Protein AF-F5T8Z3-F1 (afdb_monomer)

Sequence (92 aa):
MIEDFSKPEFFPRKLRMMDKQRPQNSLLTGMSDFAGWQDEWRSEVFAKVRENPQHQFLFLSKRPDLLDFDTDLENSWFGKYGKKEKIKNPIQ

Secondary structure (DSSP, 8-state):
----TTS----GGGGGGG--SS--EEES-SSS-GGG--HHHHHHHHHHHHH-TTSEEEEEES-GGG-------TTEEEEE--------PPP-

Foldseek 3Di:
DPPDLPDDDADLVCLVVLVDPAEEEDEPCPSHAPLPDDPVSVVSSLVSLVVRVSYAYEHEHCCCVSDDDDDPRPRYDYYYDDDPDPPPPPDD

pLDDT: mean 81.53, std 13.08, range [47.06, 94.31]

Nearest PDB structures (foldseek):
  5wml-assembly1_B  TM=5.961E-01  e=3.573E-01  Arabidopsis thaliana
  5wmi-assembly1_A-2  TM=5.641E-01  e=4.073E-01  Arabidopsis thaliana
  3r7w-assembly1_B  TM=4.492E-01  e=1.721E+00  Saccharomyces cerevisiae
  6te0-assembly1_G  TM=3.883E-01  e=1.162E+00  Euglena gracilis
  6k2l-assembly1_A  TM=4.002E-01  e=2.237E+00  Aeromonas hydrophila

Solvent-accessible surface area (backbone atoms only — not comparable to full-atom values): 6076 Å² total; per-residue (Å²): 132,89,89,51,92,88,55,86,80,88,62,73,77,60,57,63,72,63,76,53,91,68,68,48,80,44,72,76,31,82,88,44,51,54,59,73,56,52,71,68,60,50,50,55,51,52,53,54,48,68,77,31,68,71,31,39,38,37,42,38,14,77,46,56,91,69,57,86,82,85,81,88,57,85,46,51,47,80,48,71,58,70,78,86,71,78,80,76,75,79,84,127

Mean predicted aligned error: 7.8 Å

Structure (mmCIF, N/CA/C/O backbone):
data_AF-F5T8Z3-F1
#
_entry.id   AF-F5T8Z3-F1
#
loop_
_atom_site.group_PDB
_atom_site.id
_atom_site.type_symbol
_atom_site.label_atom_id
_atom_site.label_alt_id
_atom_site.label_comp_id
_atom_site.label_asym_id
_atom_site.label_entity_id
_atom_site.label_seq_id
_atom_site.pdbx_PDB_ins_code
_atom_site.Cartn_x
_atom_site.Cartn_y
_atom_site.Cartn_z
_atom_site.occupancy
_atom_site.B_iso_or_equiv
_atom_site.auth_seq_id
_atom_site.auth_comp_id
_atom_site.auth_asym_id
_atom_site.auth_atom_id
_atom_site.pdbx_PDB_model_num
ATOM 1 N N . MET A 1 1 ? 22.812 -2.685 5.425 1.00 52.47 1 MET A N 1
ATOM 2 C CA . MET A 1 1 ? 22.865 -1.588 4.436 1.00 52.47 1 MET A CA 1
ATOM 3 C C . MET A 1 1 ? 22.362 -2.194 3.139 1.00 52.47 1 MET A C 1
ATOM 5 O O . MET A 1 1 ? 22.727 -3.334 2.902 1.00 52.47 1 MET A O 1
ATOM 9 N N . ILE A 1 2 ? 21.465 -1.542 2.394 1.00 55.41 2 ILE A N 1
ATOM 10 C CA . ILE A 1 2 ? 21.080 -2.047 1.062 1.00 55.41 2 ILE A CA 1
ATOM 11 C C . ILE A 1 2 ? 22.213 -1.637 0.126 1.00 55.41 2 ILE A C 1
ATOM 13 O O . ILE A 1 2 ? 22.552 -0.453 0.098 1.00 55.41 2 ILE A O 1
ATOM 17 N N . GLU A 1 3 ? 22.837 -2.595 -0.551 1.00 58.28 3 GLU A N 1
ATOM 18 C CA . GLU A 1 3 ? 24.024 -2.333 -1.377 1.00 58.28 3 GLU A CA 1
ATOM 19 C C . GLU A 1 3 ? 23.660 -1.914 -2.806 1.00 58.28 3 GLU A C 1
ATOM 21 O O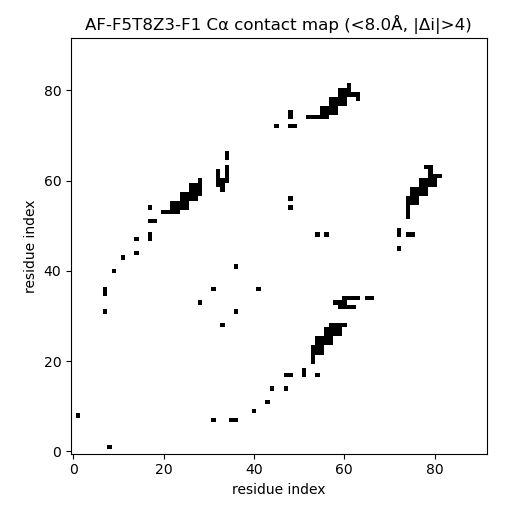 . GLU A 1 3 ? 24.392 -1.146 -3.426 1.00 58.28 3 GLU A O 1
ATOM 26 N N . ASP A 1 4 ? 22.498 -2.346 -3.304 1.00 64.94 4 ASP A N 1
ATOM 27 C CA . ASP A 1 4 ? 22.082 -2.132 -4.687 1.00 64.94 4 ASP A CA 1
ATOM 28 C C . ASP A 1 4 ? 20.672 -1.530 -4.769 1.00 64.94 4 ASP A C 1
ATOM 30 O O . ASP A 1 4 ? 19.660 -2.219 -4.682 1.00 64.94 4 ASP A O 1
ATOM 34 N N . PHE A 1 5 ? 20.600 -0.215 -4.983 1.00 57.50 5 PHE A N 1
ATOM 35 C CA . PHE A 1 5 ? 19.335 0.504 -5.172 1.00 57.50 5 PHE A CA 1
ATOM 36 C C . PHE A 1 5 ? 18.602 0.127 -6.471 1.00 57.50 5 PHE A C 1
ATOM 38 O O . PHE A 1 5 ? 17.455 0.537 -6.655 1.00 57.50 5 PHE A O 1
ATOM 45 N N . SER A 1 6 ? 19.242 -0.623 -7.379 1.00 66.06 6 SER A N 1
ATOM 46 C CA . SER A 1 6 ? 18.599 -1.128 -8.596 1.00 66.06 6 SER A CA 1
ATOM 47 C C . SER A 1 6 ? 17.748 -2.375 -8.343 1.00 66.06 6 SER A C 1
ATOM 49 O O . SER A 1 6 ? 16.844 -2.660 -9.131 1.00 66.06 6 SER A O 1
ATOM 51 N N . LYS A 1 7 ? 17.971 -3.076 -7.223 1.00 67.50 7 LYS A N 1
ATOM 52 C CA . LYS A 1 7 ? 17.198 -4.251 -6.815 1.00 67.50 7 LYS A CA 1
ATOM 53 C C . LYS A 1 7 ? 16.345 -3.900 -5.597 1.00 67.50 7 LYS A C 1
ATOM 55 O O . LYS A 1 7 ? 16.886 -3.702 -4.511 1.00 67.50 7 LYS A O 1
ATOM 60 N N . PRO A 1 8 ? 15.015 -3.792 -5.737 1.00 70.31 8 PRO A N 1
ATOM 61 C CA . PRO A 1 8 ? 14.170 -3.580 -4.574 1.00 70.31 8 PRO A CA 1
ATOM 62 C C . PRO A 1 8 ? 14.298 -4.785 -3.632 1.00 70.31 8 PRO A C 1
ATOM 64 O O . PRO A 1 8 ? 14.193 -5.929 -4.063 1.00 70.31 8 PRO A O 1
ATOM 67 N N . GLU A 1 9 ? 14.526 -4.523 -2.347 1.00 78.19 9 GLU A N 1
ATOM 68 C CA . GLU A 1 9 ? 14.562 -5.549 -1.302 1.00 78.19 9 GLU A CA 1
ATOM 69 C C . GLU A 1 9 ? 13.366 -5.386 -0.362 1.00 78.19 9 GLU A C 1
ATOM 71 O O . GLU A 1 9 ? 13.078 -4.290 0.137 1.00 78.19 9 GLU A O 1
ATOM 76 N N . PHE A 1 10 ? 12.677 -6.495 -0.099 1.00 81.19 10 PHE A N 1
ATOM 77 C CA . PHE A 1 10 ? 11.574 -6.558 0.847 1.00 81.19 10 PHE A CA 1
ATOM 78 C C . PHE A 1 10 ? 12.060 -6.998 2.229 1.00 81.19 10 PHE A C 1
ATOM 80 O O . PHE A 1 10 ? 12.786 -7.978 2.381 1.00 81.19 10 PHE A O 1
ATOM 87 N N . PHE A 1 11 ? 11.642 -6.262 3.261 1.00 82.38 11 PHE A N 1
ATOM 88 C CA . PHE A 1 11 ? 12.056 -6.497 4.643 1.00 82.38 11 PHE A CA 1
ATOM 89 C C . PHE A 1 11 ? 10.845 -6.847 5.512 1.00 82.38 11 PHE A C 1
ATOM 91 O O . PHE A 1 11 ? 10.347 -5.968 6.227 1.00 82.38 11 PHE A O 1
ATOM 98 N N . PRO A 1 12 ? 10.401 -8.116 5.540 1.00 81.56 12 PRO A N 1
ATOM 99 C CA . PRO A 1 12 ? 9.207 -8.521 6.289 1.00 81.56 12 PRO A CA 1
ATOM 100 C C . PRO A 1 12 ? 9.337 -8.225 7.789 1.00 81.56 12 PRO A C 1
ATOM 102 O O . PRO A 1 12 ? 8.377 -7.848 8.454 1.00 81.56 12 PRO A O 1
ATOM 105 N N . ARG A 1 13 ? 10.559 -8.259 8.341 1.00 83.44 13 ARG A N 1
ATOM 106 C CA . ARG A 1 13 ? 10.813 -7.903 9.749 1.00 83.44 13 ARG A CA 1
ATOM 107 C C . ARG A 1 13 ? 10.366 -6.478 10.107 1.00 83.44 13 ARG A C 1
ATOM 109 O O . ARG A 1 13 ? 10.020 -6.238 11.263 1.00 83.44 13 ARG A O 1
ATOM 116 N N . LYS A 1 14 ? 10.357 -5.538 9.151 1.00 82.38 14 LYS A N 1
ATOM 117 C CA . LYS A 1 14 ? 9.891 -4.159 9.385 1.00 82.38 14 LYS A CA 1
ATOM 118 C C . LYS A 1 14 ? 8.373 -4.069 9.547 1.00 82.38 14 LYS A C 1
ATOM 120 O O . LYS A 1 14 ? 7.911 -3.119 10.172 1.00 82.38 14 LYS A O 1
ATOM 125 N N . LEU A 1 15 ? 7.610 -5.065 9.090 1.00 84.56 15 LEU A N 1
ATOM 126 C CA . LEU A 1 15 ? 6.157 -5.112 9.279 1.00 84.56 15 LEU A CA 1
ATOM 127 C C . LEU A 1 15 ? 5.753 -5.159 10.756 1.00 84.56 15 LEU A C 1
ATOM 129 O O . LEU A 1 15 ? 4.684 -4.676 11.106 1.00 84.56 15 LEU A O 1
ATOM 133 N N . ARG A 1 16 ? 6.650 -5.603 11.648 1.00 85.50 16 ARG A N 1
ATOM 134 C CA . ARG A 1 16 ? 6.453 -5.528 13.108 1.00 85.50 16 ARG A CA 1
ATOM 135 C C . ARG A 1 16 ? 6.218 -4.107 13.627 1.00 85.50 16 ARG A C 1
ATOM 137 O O . ARG A 1 16 ? 5.717 -3.919 14.728 1.00 85.50 16 ARG A O 1
ATOM 144 N N . MET A 1 17 ? 6.590 -3.083 12.857 1.00 83.38 17 MET A N 1
ATOM 145 C CA . MET A 1 17 ? 6.306 -1.689 13.207 1.00 83.38 17 MET A CA 1
ATOM 146 C C . MET A 1 17 ? 4.814 -1.341 13.116 1.00 83.38 17 MET A C 1
ATOM 148 O O . MET A 1 17 ? 4.416 -0.330 13.696 1.00 83.38 17 MET A O 1
ATOM 152 N N . MET A 1 18 ? 4.022 -2.163 12.418 1.00 86.56 18 MET A N 1
ATOM 153 C CA . MET A 1 18 ? 2.568 -2.046 12.298 1.00 86.56 18 MET A CA 1
ATOM 154 C C . MET A 1 18 ? 1.828 -2.650 13.496 1.00 86.56 18 MET A C 1
ATOM 156 O O . MET A 1 18 ? 0.672 -2.329 13.686 1.00 86.56 18 MET A O 1
ATOM 160 N N . ASP A 1 19 ? 2.478 -3.452 14.347 1.00 87.19 19 ASP A N 1
ATOM 161 C CA . ASP A 1 19 ? 1.833 -4.096 15.509 1.00 87.19 19 ASP A CA 1
ATOM 162 C C . ASP A 1 19 ? 1.634 -3.133 16.702 1.00 87.19 19 ASP A C 1
ATOM 164 O O . ASP A 1 19 ? 1.485 -3.539 17.858 1.00 87.19 19 ASP A O 1
ATOM 168 N N . LYS A 1 20 ? 1.702 -1.818 16.469 1.00 88.38 20 LYS A N 1
ATOM 169 C CA . LYS A 1 20 ? 1.590 -0.815 17.531 1.00 88.38 20 LYS A CA 1
ATOM 170 C C . LYS A 1 20 ? 0.119 -0.559 17.844 1.00 88.38 20 LYS A C 1
ATOM 172 O O . LYS A 1 20 ? -0.653 -0.200 16.972 1.00 88.38 20 LYS A O 1
ATOM 177 N N . GLN A 1 21 ? -0.253 -0.575 19.122 1.00 85.12 21 GLN A N 1
ATOM 178 C CA . GLN A 1 21 ? -1.645 -0.308 19.524 1.00 85.12 21 GLN A CA 1
ATOM 179 C C . GLN A 1 21 ? -2.142 1.104 19.161 1.00 85.12 21 GLN A C 1
ATOM 181 O O . GLN A 1 21 ? -3.338 1.314 18.989 1.00 85.12 21 GLN A O 1
ATOM 186 N N . ARG A 1 22 ? -1.245 2.096 19.055 1.00 90.50 22 ARG A N 1
ATOM 187 C CA . ARG A 1 22 ? -1.633 3.487 18.784 1.00 90.50 22 ARG A CA 1
ATOM 188 C C . ARG A 1 22 ? -1.818 3.736 17.279 1.00 90.50 22 ARG A C 1
ATOM 190 O O . ARG A 1 22 ? -0.810 3.639 16.569 1.00 90.50 22 ARG A O 1
ATOM 197 N N . PRO A 1 23 ? -3.014 4.167 16.821 1.00 92.00 23 PRO A N 1
ATOM 198 C CA . PRO A 1 23 ? -3.285 4.551 15.433 1.00 92.00 23 PRO A CA 1
ATOM 199 C C . PRO A 1 23 ? -2.225 5.493 14.854 1.00 92.00 23 PRO A C 1
ATOM 201 O O . PRO A 1 23 ? -1.823 6.459 15.507 1.00 92.00 23 PRO A O 1
ATOM 204 N N . GLN A 1 24 ? -1.764 5.193 13.640 1.00 90.81 24 GLN A N 1
ATOM 205 C CA . GLN A 1 24 ? -0.672 5.875 12.949 1.00 90.81 24 GLN A CA 1
ATOM 206 C C . GLN A 1 24 ? -0.916 5.832 11.443 1.00 90.81 24 GLN A C 1
ATOM 208 O O . GLN A 1 24 ? -1.483 4.866 10.928 1.00 90.81 24 GLN A O 1
ATOM 213 N N . ASN A 1 25 ? -0.419 6.861 10.758 1.00 91.00 25 ASN A N 1
ATOM 214 C CA . ASN A 1 25 ? -0.437 6.947 9.306 1.00 91.00 25 ASN A CA 1
ATOM 215 C C . ASN A 1 25 ? 0.961 6.592 8.794 1.00 91.00 25 ASN A C 1
ATOM 217 O O . ASN A 1 25 ? 1.921 7.306 9.093 1.00 91.00 25 ASN A O 1
ATOM 221 N N . SER A 1 26 ? 1.085 5.490 8.056 1.00 88.56 26 SER A N 1
ATOM 222 C CA . SER A 1 26 ? 2.381 4.956 7.619 1.00 88.56 26 SER A CA 1
ATOM 223 C C . SER A 1 26 ? 2.531 5.009 6.104 1.00 88.56 26 SER A C 1
ATOM 225 O O . SER A 1 26 ? 1.717 4.446 5.377 1.00 88.56 26 SER A O 1
ATOM 227 N N . LEU A 1 27 ? 3.609 5.632 5.623 1.00 88.19 27 LEU A N 1
ATOM 228 C CA . LEU A 1 27 ? 4.016 5.555 4.218 1.00 88.19 27 LEU A CA 1
ATOM 229 C C . LEU A 1 27 ? 4.863 4.297 4.000 1.00 88.19 27 LEU A C 1
ATOM 231 O O . LEU A 1 27 ? 5.972 4.205 4.529 1.00 88.19 27 LEU A O 1
ATOM 235 N N . LEU A 1 28 ? 4.366 3.350 3.203 1.00 86.62 28 LEU A N 1
ATOM 236 C CA . LEU A 1 28 ? 5.040 2.060 2.987 1.00 86.62 28 LEU A CA 1
ATOM 237 C C . LEU A 1 28 ? 5.943 2.026 1.752 1.00 86.62 28 LEU A C 1
ATOM 239 O O . LEU A 1 28 ? 6.789 1.145 1.631 1.00 86.62 28 LEU A O 1
ATOM 243 N N . THR A 1 29 ? 5.839 3.025 0.879 1.00 84.56 29 THR A N 1
ATOM 244 C CA . THR A 1 29 ? 6.591 3.107 -0.384 1.00 84.56 29 THR A CA 1
ATOM 245 C C . THR A 1 29 ? 7.697 4.167 -0.345 1.00 84.56 29 THR A C 1
ATOM 247 O O . THR A 1 29 ? 8.148 4.673 -1.370 1.00 84.56 29 THR A O 1
ATOM 250 N N . GLY A 1 30 ? 8.163 4.539 0.853 1.00 74.50 30 GLY A N 1
ATOM 251 C CA . GLY A 1 30 ? 9.202 5.565 1.013 1.00 74.50 30 GLY A CA 1
ATOM 252 C C . GLY A 1 30 ? 10.5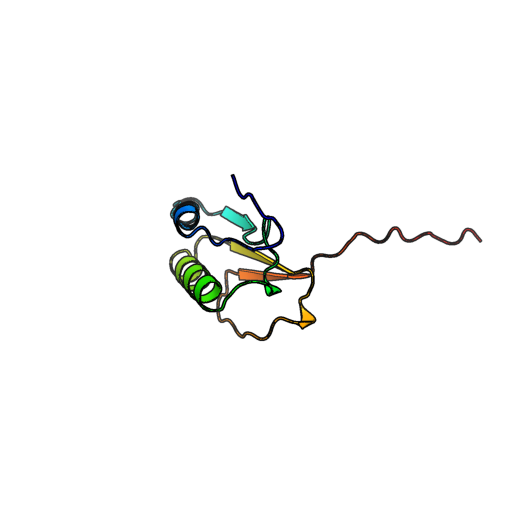78 5.153 0.471 1.00 74.50 30 GLY A C 1
ATOM 253 O O . GLY A 1 30 ? 11.366 6.014 0.093 1.00 74.50 30 GLY A O 1
ATOM 254 N N . MET A 1 31 ? 10.862 3.846 0.420 1.00 73.88 31 MET A N 1
ATOM 255 C CA . MET A 1 31 ? 12.165 3.289 0.017 1.00 73.88 31 MET A CA 1
ATOM 256 C C . MET A 1 31 ? 12.107 2.458 -1.272 1.00 73.88 31 M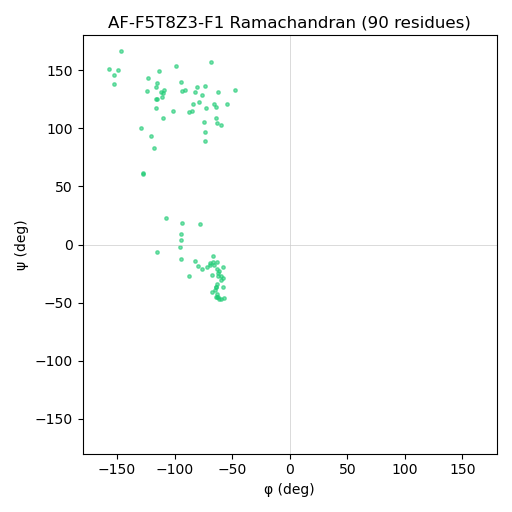ET A C 1
ATOM 258 O O . MET A 1 31 ? 13.146 2.038 -1.772 1.00 73.88 31 MET A O 1
ATOM 262 N N . SER A 1 32 ? 10.914 2.205 -1.810 1.00 80.94 32 SER A N 1
ATOM 263 C CA . SER A 1 32 ? 10.705 1.433 -3.035 1.00 80.94 32 SER A CA 1
ATOM 264 C C . SER A 1 32 ? 9.416 1.876 -3.724 1.00 80.94 32 SER A C 1
ATOM 266 O O . SER A 1 32 ? 8.449 2.266 -3.075 1.00 80.94 32 SER A O 1
ATOM 268 N N . ASP A 1 33 ? 9.412 1.839 -5.054 1.00 84.44 33 ASP A N 1
ATOM 269 C CA . ASP A 1 33 ? 8.230 2.152 -5.858 1.00 84.44 33 ASP A CA 1
ATOM 270 C C . ASP A 1 33 ? 7.249 0.976 -5.810 1.00 84.44 33 ASP A C 1
ATOM 272 O O . ASP A 1 33 ? 7.649 -0.154 -6.092 1.00 84.44 33 ASP A O 1
ATOM 276 N N . PHE A 1 34 ? 5.979 1.235 -5.485 1.00 86.44 34 PHE A N 1
ATOM 277 C CA . PHE A 1 34 ? 4.964 0.181 -5.345 1.00 86.44 34 PHE A CA 1
ATOM 278 C C . PHE A 1 34 ? 4.798 -0.654 -6.623 1.00 86.44 34 PHE A C 1
ATOM 280 O O . PHE A 1 34 ? 4.682 -1.871 -6.550 1.00 86.44 34 PHE A O 1
ATOM 287 N N . ALA A 1 35 ? 4.897 -0.022 -7.798 1.00 85.62 35 ALA A N 1
ATOM 288 C CA . ALA A 1 35 ? 4.837 -0.709 -9.091 1.00 85.62 35 ALA A CA 1
ATOM 289 C C . ALA A 1 35 ? 5.984 -1.704 -9.334 1.00 85.62 35 ALA A C 1
ATOM 291 O O . ALA A 1 35 ? 5.910 -2.513 -10.249 1.00 85.62 35 ALA A O 1
ATOM 292 N N . GLY A 1 36 ? 7.059 -1.644 -8.544 1.00 84.50 36 GLY A N 1
ATOM 293 C CA . GLY A 1 36 ? 8.156 -2.607 -8.604 1.00 84.50 36 GLY A CA 1
ATOM 294 C C . GLY A 1 36 ? 8.027 -3.764 -7.612 1.00 84.50 36 GLY A C 1
ATOM 295 O O . GLY A 1 36 ? 8.974 -4.537 -7.489 1.00 84.50 36 GLY A O 1
ATOM 296 N N . TRP A 1 37 ? 6.935 -3.854 -6.848 1.00 88.00 37 TRP A N 1
ATOM 297 C CA . TRP A 1 37 ? 6.773 -4.908 -5.849 1.00 88.00 37 TRP A CA 1
ATOM 298 C C . TRP A 1 37 ? 6.320 -6.218 -6.487 1.00 88.00 37 TRP A C 1
ATOM 300 O O . TRP A 1 37 ? 5.385 -6.241 -7.288 1.00 88.00 37 TRP A O 1
ATOM 310 N N . GLN A 1 38 ? 6.939 -7.317 -6.067 1.00 88.25 38 GLN A N 1
ATOM 311 C CA . GLN A 1 38 ? 6.492 -8.664 -6.419 1.00 88.25 38 GLN A CA 1
ATOM 312 C C . GLN A 1 38 ? 5.143 -8.978 -5.748 1.00 88.25 38 GLN A C 1
ATOM 314 O O . GLN A 1 38 ? 4.776 -8.346 -4.748 1.00 88.25 38 GLN A O 1
ATOM 319 N N . ASP A 1 39 ? 4.391 -9.922 -6.311 1.00 88.19 39 ASP A N 1
ATOM 320 C CA . ASP A 1 39 ? 3.046 -10.275 -5.837 1.00 88.19 39 ASP A CA 1
ATOM 321 C C . ASP A 1 39 ? 3.082 -10.844 -4.411 1.00 88.19 39 ASP A C 1
ATOM 323 O O . ASP A 1 39 ? 2.200 -10.560 -3.598 1.00 88.19 39 ASP A O 1
ATOM 327 N N . GLU A 1 40 ? 4.143 -11.573 -4.066 1.00 90.25 40 GLU A N 1
ATOM 328 C CA . GLU A 1 40 ? 4.375 -12.139 -2.739 1.00 90.25 40 GLU A CA 1
ATOM 329 C C . GLU A 1 40 ? 4.516 -11.030 -1.690 1.00 90.25 40 GLU A C 1
ATOM 331 O O . GLU A 1 40 ? 3.878 -11.068 -0.638 1.00 90.25 40 GLU A O 1
ATOM 336 N N . TRP A 1 41 ? 5.289 -9.983 -2.000 1.00 90.31 41 TRP A N 1
ATOM 337 C CA . TRP A 1 41 ? 5.495 -8.855 -1.088 1.00 90.31 41 TRP A CA 1
ATOM 338 C C . TRP A 1 41 ? 4.208 -8.061 -0.896 1.00 90.31 41 TRP A C 1
ATOM 340 O O . TRP A 1 41 ? 3.887 -7.658 0.223 1.00 90.31 41 TRP A O 1
ATOM 350 N N . ARG A 1 42 ? 3.452 -7.846 -1.982 1.00 90.06 42 ARG A N 1
ATOM 351 C CA . ARG A 1 42 ? 2.138 -7.194 -1.923 1.00 90.06 42 ARG A CA 1
ATOM 352 C C . ARG A 1 42 ? 1.185 -7.986 -1.037 1.00 90.06 42 ARG A C 1
ATOM 354 O O . ARG A 1 42 ? 0.570 -7.402 -0.149 1.00 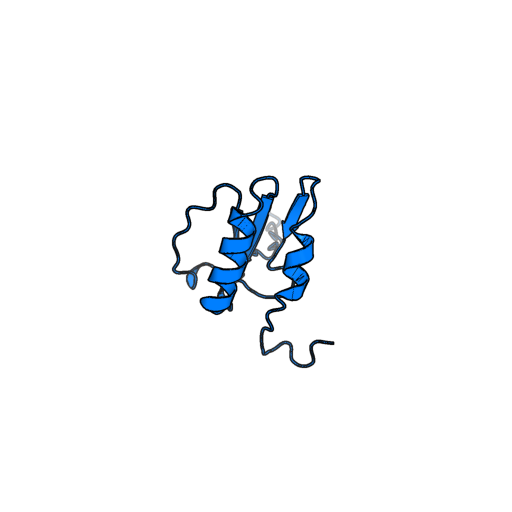90.06 42 ARG A O 1
ATOM 361 N N . SER A 1 43 ? 1.129 -9.300 -1.226 1.00 91.19 43 SER A N 1
ATOM 362 C CA . SER A 1 43 ? 0.264 -10.195 -0.457 1.00 91.19 43 SER A CA 1
ATOM 363 C C . SER A 1 43 ? 0.594 -10.168 1.036 1.00 91.19 43 SER A C 1
ATOM 365 O O . SER A 1 43 ? -0.307 -9.986 1.855 1.00 91.19 43 SER A O 1
ATOM 367 N N . GLU A 1 44 ? 1.876 -10.261 1.403 1.00 92.19 44 GLU A N 1
ATOM 368 C CA . GLU A 1 44 ? 2.313 -10.182 2.804 1.00 92.19 44 GLU A CA 1
ATOM 369 C C . GLU A 1 44 ? 1.980 -8.831 3.448 1.00 92.19 44 GLU A C 1
ATOM 371 O O . GLU A 1 44 ? 1.459 -8.773 4.565 1.00 92.19 4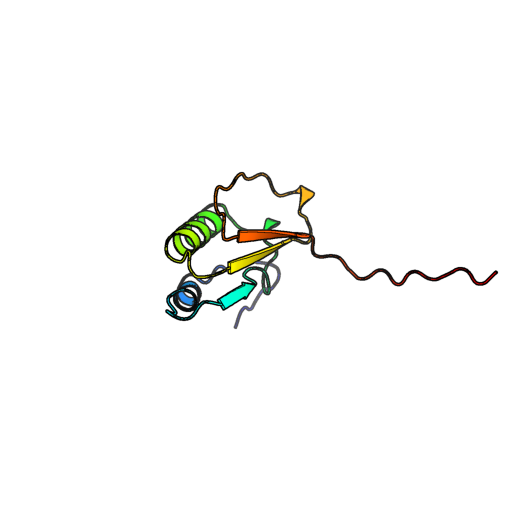4 GLU A O 1
ATOM 376 N N . VAL A 1 45 ? 2.247 -7.728 2.744 1.00 91.75 45 VAL A N 1
ATOM 377 C CA . VAL A 1 45 ? 1.936 -6.387 3.251 1.00 91.75 45 VAL A CA 1
ATOM 378 C C . VAL A 1 45 ? 0.430 -6.210 3.410 1.00 91.75 45 VAL A C 1
ATOM 380 O O . VAL A 1 45 ? -0.016 -5.733 4.449 1.00 91.75 45 VAL A O 1
ATOM 383 N N . PHE A 1 46 ? -0.365 -6.618 2.423 1.00 92.88 46 PHE A N 1
ATOM 384 C CA . PHE A 1 46 ? -1.820 -6.488 2.467 1.00 92.88 46 PHE A CA 1
ATOM 385 C C . PHE A 1 46 ? -2.436 -7.337 3.578 1.00 92.88 46 PHE A C 1
ATOM 387 O O . PHE A 1 46 ? -3.334 -6.863 4.271 1.00 92.88 46 PHE A O 1
ATOM 394 N N . ALA A 1 47 ? -1.939 -8.554 3.810 1.00 93.31 47 ALA A N 1
ATOM 395 C CA . ALA A 1 47 ? -2.347 -9.358 4.961 1.00 93.31 47 ALA A CA 1
ATOM 396 C C . ALA A 1 47 ? -2.091 -8.601 6.274 1.00 93.31 47 ALA A C 1
ATOM 398 O O . ALA A 1 47 ? -2.992 -8.464 7.100 1.00 93.31 47 ALA A O 1
ATOM 399 N N . LYS A 1 48 ? -0.904 -8.000 6.417 1.00 92.56 48 LYS A N 1
ATOM 400 C CA . LYS A 1 48 ? -0.556 -7.218 7.607 1.00 92.56 48 LYS A CA 1
ATOM 401 C C . LYS A 1 48 ? -1.423 -5.972 7.792 1.00 92.56 48 LYS A C 1
ATOM 403 O O . LYS A 1 48 ? -1.762 -5.623 8.922 1.00 92.56 48 LYS A O 1
ATOM 408 N N . VAL A 1 49 ? -1.794 -5.308 6.702 1.00 93.38 49 VAL A N 1
ATOM 409 C CA . VAL A 1 49 ? -2.711 -4.163 6.734 1.00 93.38 49 VAL A CA 1
ATOM 410 C C . VAL A 1 49 ? -4.092 -4.579 7.251 1.00 93.38 49 VAL A C 1
ATOM 412 O O . VAL A 1 49 ? -4.645 -3.873 8.095 1.00 93.38 49 VAL A O 1
ATOM 415 N N . ARG A 1 50 ? -4.617 -5.735 6.812 1.00 93.12 50 ARG A N 1
ATOM 416 C CA . ARG A 1 50 ? -5.911 -6.270 7.283 1.00 93.12 50 ARG A CA 1
ATOM 417 C C . ARG A 1 50 ? -5.899 -6.615 8.766 1.00 93.12 50 ARG A C 1
ATOM 419 O O . ARG A 1 50 ? -6.888 -6.387 9.451 1.00 93.12 50 ARG A O 1
ATOM 426 N N . GLU A 1 51 ? -4.778 -7.120 9.273 1.00 93.50 51 GLU A N 1
ATOM 427 C CA . GLU A 1 51 ? -4.599 -7.375 10.709 1.00 93.50 51 GLU A CA 1
ATOM 428 C C . GLU A 1 51 ? -4.588 -6.088 11.551 1.00 93.50 51 GLU A C 1
ATOM 430 O O . GLU A 1 51 ? -4.762 -6.154 12.766 1.00 93.50 51 GLU A O 1
ATOM 435 N N . ASN A 1 52 ? -4.373 -4.922 10.929 1.00 93.62 52 ASN A N 1
ATOM 436 C CA . ASN A 1 52 ? -4.179 -3.648 11.617 1.00 93.62 52 ASN A CA 1
ATOM 437 C C . ASN A 1 52 ? -5.130 -2.546 11.108 1.00 93.62 52 ASN A C 1
ATOM 439 O O . ASN A 1 52 ? -4.666 -1.498 10.636 1.00 93.62 52 ASN A O 1
ATOM 443 N N . PRO A 1 53 ? -6.460 -2.730 11.232 1.00 93.25 53 PRO A N 1
ATOM 444 C CA . PRO A 1 53 ? -7.456 -1.777 10.735 1.00 93.25 53 PRO A CA 1
ATOM 445 C C . PRO A 1 53 ? -7.383 -0.407 11.431 1.00 93.25 53 PRO A C 1
ATOM 447 O O . PRO A 1 53 ? -7.815 0.600 10.877 1.00 93.25 53 PRO A O 1
ATOM 450 N N . GLN A 1 54 ? -6.796 -0.337 12.632 1.00 92.75 54 GLN A N 1
ATOM 451 C CA . GLN A 1 54 ? -6.595 0.909 13.378 1.00 92.75 54 GLN A CA 1
ATOM 452 C C . GLN A 1 54 ? -5.563 1.852 12.740 1.00 92.75 54 GLN A C 1
ATOM 454 O O . GLN A 1 54 ? -5.456 3.015 13.135 1.00 92.75 54 GLN A O 1
ATOM 459 N N . HIS A 1 55 ? -4.740 1.358 11.816 1.00 94.19 55 HIS A N 1
ATOM 460 C CA . HIS A 1 55 ? -3.740 2.152 11.111 1.00 94.19 55 HIS A CA 1
ATOM 461 C C . HIS A 1 55 ? -4.239 2.566 9.739 1.00 94.19 55 HIS A C 1
ATOM 463 O O . HIS A 1 55 ? -5.048 1.876 9.132 1.00 94.19 55 HIS A O 1
ATOM 469 N N . GLN A 1 56 ? -3.712 3.685 9.252 1.00 94.31 56 GLN A N 1
ATOM 470 C CA . GLN A 1 56 ? -3.916 4.127 7.881 1.00 94.31 56 GLN A CA 1
ATOM 471 C C . GLN A 1 56 ? -2.605 3.966 7.123 1.00 94.31 56 GLN A C 1
ATOM 473 O O . GLN A 1 56 ? -1.540 4.374 7.599 1.00 94.31 56 GLN A O 1
ATOM 478 N N . PHE A 1 57 ? -2.673 3.386 5.935 1.00 93.19 57 PHE A N 1
ATOM 479 C CA . PHE A 1 57 ? -1.499 3.128 5.114 1.00 93.19 57 PHE A CA 1
ATOM 480 C C . PHE A 1 57 ? -1.554 3.945 3.836 1.00 93.19 57 PHE A C 1
ATOM 482 O O . PHE A 1 57 ? -2.602 4.091 3.215 1.00 93.19 57 PHE A O 1
ATOM 489 N N . LEU A 1 58 ? -0.408 4.497 3.453 1.00 91.88 58 LEU A N 1
ATOM 490 C CA . LEU A 1 58 ? -0.252 5.244 2.218 1.00 91.88 58 LEU A CA 1
ATOM 491 C C . LEU A 1 58 ? 0.730 4.506 1.311 1.00 91.88 58 LEU A C 1
ATOM 493 O O . LEU A 1 58 ? 1.875 4.235 1.691 1.00 91.88 58 LEU A O 1
ATOM 497 N N . PHE A 1 59 ? 0.276 4.228 0.097 1.00 90.75 59 PHE A N 1
ATOM 498 C CA . PHE A 1 59 ? 1.043 3.634 -0.982 1.00 90.75 59 PHE A CA 1
ATOM 499 C C . PHE A 1 59 ? 1.138 4.645 -2.117 1.00 90.75 59 PHE A C 1
ATOM 501 O O . PHE A 1 5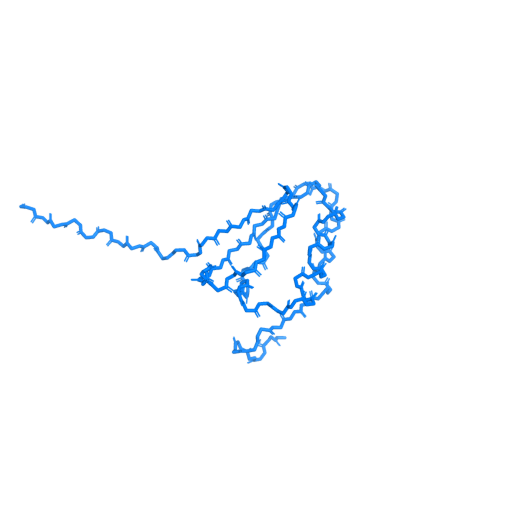9 ? 0.140 5.053 -2.702 1.00 90.75 59 PHE A O 1
ATOM 508 N N . LEU A 1 60 ? 2.355 5.064 -2.438 1.00 89.31 60 LEU A N 1
ATOM 509 C CA . LEU A 1 60 ? 2.616 5.961 -3.556 1.00 89.31 60 LEU A CA 1
ATOM 510 C C . LEU A 1 60 ? 3.469 5.269 -4.613 1.00 89.31 60 LEU A C 1
ATOM 512 O O . LEU A 1 60 ? 4.493 4.671 -4.275 1.00 89.31 60 LEU A O 1
ATOM 516 N N . SER A 1 61 ? 3.096 5.422 -5.884 1.00 86.69 61 SER A N 1
ATOM 517 C CA . SER A 1 61 ? 3.906 4.971 -7.016 1.00 86.69 61 SER A CA 1
ATOM 518 C C . SER A 1 61 ? 4.238 6.098 -7.985 1.00 86.69 61 SER A C 1
ATOM 520 O O . SER A 1 61 ? 3.420 6.975 -8.257 1.00 86.69 61 SER A O 1
ATOM 522 N N . LYS A 1 62 ? 5.445 6.067 -8.551 1.00 85.31 62 LYS A N 1
ATOM 523 C CA . LYS A 1 62 ? 5.836 6.933 -9.675 1.00 85.31 62 LYS A CA 1
ATOM 524 C C . LYS A 1 62 ? 5.249 6.463 -11.007 1.00 85.31 62 LYS A C 1
ATOM 526 O O . LYS A 1 62 ? 5.173 7.258 -11.938 1.00 85.31 62 LYS A O 1
ATOM 531 N N . ARG A 1 63 ? 4.860 5.190 -11.095 1.00 85.44 63 ARG A N 1
ATOM 532 C CA . ARG A 1 63 ? 4.361 4.528 -12.306 1.00 85.44 63 ARG A CA 1
ATOM 533 C C . ARG A 1 63 ? 3.013 3.858 -12.015 1.00 85.44 63 ARG A C 1
ATOM 535 O O . ARG A 1 63 ? 2.921 2.638 -12.100 1.00 85.44 63 ARG A O 1
ATOM 542 N N . PRO A 1 64 ? 1.980 4.634 -11.638 1.00 83.69 64 PRO A N 1
ATOM 543 C CA . PRO A 1 64 ? 0.670 4.068 -11.329 1.00 83.69 64 PRO A CA 1
ATOM 544 C C . PRO A 1 64 ? 0.040 3.369 -12.537 1.00 83.69 64 PRO A C 1
ATOM 546 O O . PRO A 1 64 ? -0.730 2.443 -12.353 1.00 83.69 64 PRO A O 1
ATOM 549 N N . ASP A 1 65 ? 0.420 3.755 -13.757 1.00 85.25 65 ASP A N 1
ATOM 550 C CA . ASP A 1 65 ? -0.074 3.154 -15.000 1.00 85.25 65 ASP A CA 1
ATOM 551 C C . ASP A 1 65 ? 0.375 1.688 -15.188 1.00 85.25 65 ASP A C 1
ATOM 553 O O . ASP A 1 65 ? -0.162 0.985 -16.035 1.00 85.25 65 ASP A O 1
ATOM 557 N N . LEU A 1 66 ? 1.369 1.224 -14.417 1.00 85.38 66 LEU A N 1
ATOM 558 C CA . LEU A 1 66 ? 1.829 -0.173 -14.406 1.00 85.38 66 LEU A CA 1
ATOM 559 C C . LEU A 1 66 ? 1.172 -1.009 -13.302 1.00 85.38 66 LEU A C 1
ATOM 561 O O . LEU A 1 66 ? 1.498 -2.184 -13.148 1.00 85.38 66 LEU A O 1
ATOM 565 N N . LEU A 1 67 ? 0.319 -0.395 -12.484 1.00 85.00 67 LEU A N 1
ATOM 566 C CA . LEU A 1 67 ? -0.364 -1.084 -11.407 1.00 85.00 67 LEU A CA 1
ATOM 567 C C . LEU A 1 67 ? -1.652 -1.703 -11.938 1.00 85.00 67 LEU A C 1
ATOM 569 O O . LEU A 1 67 ? -2.586 -0.987 -12.282 1.00 85.00 67 LEU A O 1
ATOM 573 N N . ASP A 1 68 ? -1.694 -3.029 -11.944 1.00 83.94 68 ASP A N 1
ATOM 574 C CA . ASP A 1 68 ? -2.895 -3.808 -12.227 1.00 83.94 68 ASP A CA 1
ATOM 575 C C . ASP A 1 68 ? -3.203 -4.679 -11.006 1.00 83.94 68 ASP A C 1
ATOM 577 O O . ASP A 1 68 ? -2.590 -5.726 -10.787 1.00 83.94 68 ASP A O 1
ATOM 581 N N . PHE A 1 69 ? -4.045 -4.160 -10.116 1.00 83.12 69 PHE A N 1
ATOM 582 C CA . PHE A 1 69 ? -4.502 -4.863 -8.924 1.00 83.12 69 PHE A CA 1
ATOM 583 C C . PHE A 1 69 ? -5.828 -4.271 -8.450 1.00 83.12 69 PHE A C 1
ATOM 585 O O . PHE A 1 69 ? -6.083 -3.078 -8.616 1.00 83.12 69 PHE A O 1
ATOM 592 N N . ASP 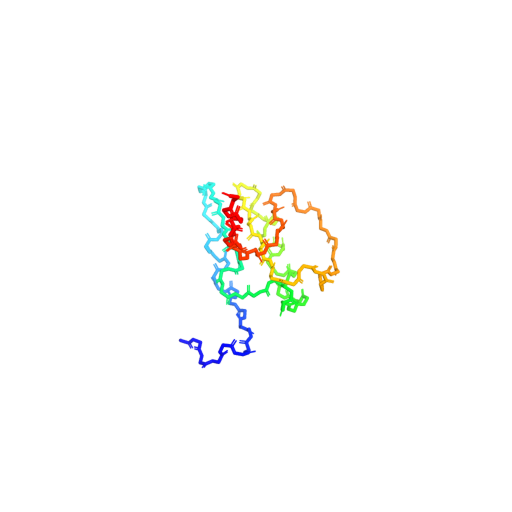A 1 70 ? -6.632 -5.106 -7.804 1.00 84.81 70 ASP A N 1
ATOM 593 C CA . ASP A 1 70 ? -7.815 -4.686 -7.062 1.00 84.81 70 ASP A CA 1
ATOM 594 C C . ASP A 1 70 ? -7.595 -4.964 -5.572 1.00 84.81 70 ASP A C 1
ATOM 596 O O . ASP A 1 70 ? -6.831 -5.861 -5.194 1.00 84.81 70 ASP A O 1
ATOM 600 N N . THR A 1 71 ? -8.198 -4.153 -4.710 1.00 86.62 71 THR A N 1
ATOM 601 C CA . THR A 1 71 ? -8.014 -4.268 -3.266 1.00 86.62 71 THR A CA 1
ATOM 602 C C . THR A 1 71 ? -9.222 -3.761 -2.493 1.00 86.62 71 THR A C 1
ATOM 604 O O . THR A 1 71 ? -9.782 -2.710 -2.788 1.00 86.62 71 THR A O 1
ATOM 607 N N . ASP A 1 72 ? -9.583 -4.499 -1.450 1.00 90.69 72 ASP A N 1
ATOM 608 C CA . ASP A 1 72 ? -10.668 -4.209 -0.508 1.00 90.69 72 ASP A CA 1
ATOM 609 C C . ASP A 1 72 ? -10.179 -3.471 0.753 1.00 90.69 72 ASP A C 1
ATOM 611 O O . ASP A 1 72 ? -10.909 -3.327 1.732 1.00 90.69 72 ASP A O 1
ATOM 615 N N . LEU A 1 73 ? -8.920 -3.025 0.766 1.00 92.38 73 LEU A N 1
ATOM 616 C CA . LEU A 1 73 ? -8.294 -2.408 1.933 1.00 92.38 73 LEU A CA 1
ATOM 617 C C . LEU A 1 73 ? -8.818 -0.984 2.177 1.00 92.38 73 LEU A C 1
ATOM 619 O O . LEU A 1 73 ? -8.216 -0.006 1.735 1.00 92.38 73 LEU A O 1
ATOM 623 N N . GLU A 1 74 ? -9.894 -0.859 2.952 1.00 91.69 74 GLU A N 1
ATOM 624 C CA . GLU A 1 74 ? -10.519 0.432 3.297 1.00 91.69 74 GLU A CA 1
ATOM 625 C C . GLU A 1 74 ? -9.581 1.400 4.039 1.00 91.69 74 GLU A C 1
ATOM 627 O O . GLU A 1 74 ? -9.726 2.618 3.956 1.00 91.69 74 GLU A O 1
ATOM 632 N N . ASN A 1 75 ? -8.592 0.873 4.764 1.00 93.19 75 ASN A N 1
ATOM 633 C CA . ASN A 1 75 ? -7.604 1.652 5.509 1.00 93.19 75 ASN A CA 1
ATOM 634 C C . ASN A 1 75 ? -6.311 1.925 4.714 1.00 93.19 75 ASN A C 1
ATOM 636 O O . ASN A 1 75 ? -5.270 2.242 5.302 1.00 93.19 75 ASN A O 1
ATOM 640 N N . SER A 1 76 ? -6.360 1.782 3.386 1.00 94.19 76 SER A N 1
ATOM 641 C CA . SER A 1 76 ? -5.229 2.006 2.484 1.00 94.19 76 SER A CA 1
ATOM 642 C C . SER A 1 76 ? -5.537 3.031 1.403 1.00 94.19 76 SER A C 1
ATOM 644 O O . SER A 1 76 ? -6.529 2.949 0.688 1.00 94.19 76 SER A O 1
ATOM 646 N N . TRP A 1 77 ? -4.615 3.972 1.232 1.00 92.12 77 TRP A N 1
ATOM 647 C CA . TRP A 1 77 ? -4.686 5.026 0.230 1.00 92.12 77 TRP A CA 1
ATOM 648 C C . TRP A 1 77 ? -3.611 4.798 -0.827 1.00 92.12 77 TRP A C 1
ATOM 650 O O . TRP A 1 77 ? -2.429 4.692 -0.495 1.00 92.12 77 TRP A O 1
ATOM 660 N N . PHE A 1 78 ? -4.005 4.767 -2.099 1.00 90.25 78 PHE A N 1
ATOM 661 C CA . PHE A 1 78 ? -3.098 4.603 -3.235 1.00 90.25 78 PHE A CA 1
ATOM 662 C C . PHE A 1 78 ? -3.015 5.904 -4.033 1.00 90.25 78 PHE A C 1
ATOM 664 O O . PHE A 1 78 ? -4.034 6.502 -4.372 1.00 90.25 78 PHE A O 1
ATOM 671 N N . GLY A 1 79 ? -1.801 6.371 -4.327 1.00 86.19 79 GLY A N 1
ATOM 672 C CA . GLY A 1 79 ? -1.589 7.653 -4.997 1.00 86.19 79 GLY A CA 1
ATOM 673 C C . GLY A 1 79 ? -0.381 7.690 -5.928 1.00 86.19 79 GLY A C 1
ATOM 674 O O . GLY A 1 79 ? 0.500 6.829 -5.904 1.00 86.19 79 GLY A O 1
ATOM 675 N N . LYS A 1 80 ? -0.322 8.735 -6.757 1.00 84.06 80 LYS A N 1
ATOM 676 C CA . LYS A 1 80 ? 0.798 8.996 -7.670 1.00 84.06 80 LYS A CA 1
ATOM 677 C C . LYS A 1 80 ? 1.847 9.890 -7.009 1.00 84.06 80 LYS A C 1
ATOM 679 O O . LYS A 1 80 ? 1.524 10.949 -6.476 1.00 84.06 80 LYS A O 1
ATOM 684 N N . TYR A 1 81 ? 3.121 9.518 -7.112 1.00 75.81 81 TYR A N 1
ATOM 685 C CA . TYR A 1 81 ? 4.236 10.408 -6.789 1.00 75.81 81 TYR A CA 1
ATOM 686 C C . TYR A 1 81 ? 4.388 11.448 -7.907 1.00 75.81 81 TYR A C 1
ATOM 688 O O . TYR A 1 81 ? 4.875 11.142 -8.995 1.00 75.81 81 TYR A O 1
ATOM 696 N N . GLY A 1 82 ? 3.974 12.687 -7.646 1.00 66.75 82 GLY A N 1
ATOM 697 C CA . GLY A 1 82 ? 4.192 13.818 -8.548 1.00 66.75 82 GLY A CA 1
ATOM 698 C C . GLY A 1 82 ? 5.456 14.599 -8.188 1.00 66.75 82 GLY A C 1
ATOM 699 O O . GLY A 1 82 ? 5.723 14.861 -7.014 1.00 66.75 82 GLY A O 1
ATOM 700 N N . LYS A 1 83 ? 6.229 15.034 -9.189 1.00 59.88 83 LYS A N 1
ATOM 701 C CA . LYS A 1 83 ? 7.122 16.188 -9.007 1.00 59.88 83 LYS A CA 1
ATOM 702 C C . LYS A 1 83 ? 6.236 17.435 -8.972 1.00 59.88 83 LYS A C 1
ATOM 704 O O . LYS A 1 83 ? 5.358 17.570 -9.817 1.00 59.88 83 LYS A O 1
ATOM 709 N N . LYS A 1 84 ? 6.481 18.367 -8.043 1.00 54.34 84 LYS A N 1
ATOM 710 C CA . LYS A 1 84 ? 5.953 19.731 -8.192 1.00 54.34 84 LYS A CA 1
ATOM 711 C C . LYS A 1 84 ? 6.598 20.332 -9.436 1.00 54.34 84 LYS A C 1
ATOM 713 O O . LYS A 1 84 ? 7.776 20.685 -9.409 1.00 54.34 84 LYS A O 1
ATOM 718 N N . GLU A 1 85 ? 5.850 20.413 -10.523 1.00 52.91 85 GLU A N 1
ATOM 719 C CA . GLU A 1 85 ? 6.258 21.200 -11.674 1.00 52.91 85 GLU A CA 1
ATOM 720 C C . GLU A 1 85 ? 6.091 22.671 -11.281 1.00 52.91 85 GLU A C 1
ATOM 722 O O . GLU A 1 85 ? 5.007 23.106 -10.890 1.00 52.91 85 GLU A O 1
ATOM 727 N N . LYS A 1 86 ? 7.192 23.435 -11.263 1.00 51.38 86 LYS A N 1
ATOM 728 C CA . LYS A 1 86 ? 7.090 24.886 -11.091 1.00 51.38 86 LYS A CA 1
ATOM 729 C C . LYS A 1 86 ? 6.334 25.403 -12.307 1.00 51.38 86 LYS A C 1
ATOM 731 O O . LYS A 1 86 ? 6.902 25.425 -13.397 1.00 51.38 86 LYS A O 1
ATOM 736 N N . ILE A 1 87 ? 5.091 25.832 -12.110 1.00 53.25 87 ILE A N 1
ATOM 737 C CA . ILE A 1 87 ? 4.373 26.631 -13.098 1.00 53.25 87 ILE A CA 1
ATOM 738 C C . ILE A 1 87 ? 5.216 27.894 -13.295 1.00 53.25 87 ILE A C 1
ATOM 740 O O . ILE A 1 87 ? 5.274 28.765 -12.426 1.00 53.25 87 ILE A O 1
ATOM 744 N N . LYS A 1 88 ? 5.967 27.955 -14.397 1.00 52.81 88 LYS A N 1
ATOM 745 C CA . LYS A 1 88 ? 6.557 29.208 -14.855 1.00 52.81 88 LYS A CA 1
ATOM 746 C C .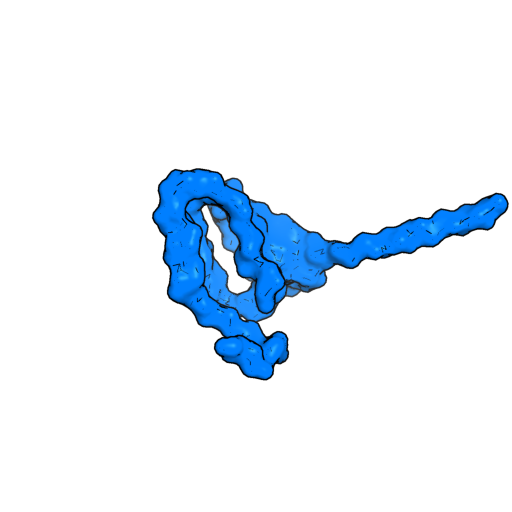 LYS A 1 88 ? 5.392 30.004 -15.421 1.00 52.81 88 LYS A C 1
ATOM 748 O O . LYS A 1 88 ? 4.989 29.758 -16.552 1.00 52.81 88 LYS A O 1
ATOM 753 N N . ASN A 1 89 ? 4.823 30.900 -14.620 1.00 47.06 89 ASN A N 1
ATOM 754 C CA . ASN A 1 89 ? 3.907 31.907 -15.143 1.00 47.06 89 ASN A CA 1
ATOM 755 C C . ASN A 1 89 ? 4.636 32.646 -16.278 1.00 47.06 89 ASN A C 1
ATOM 757 O O . ASN A 1 89 ? 5.717 33.188 -16.017 1.00 47.06 89 ASN A O 1
ATOM 761 N N . PRO A 1 90 ? 4.122 32.659 -17.520 1.00 55.53 90 PRO A N 1
ATOM 762 C CA . PRO A 1 90 ? 4.622 33.594 -18.509 1.00 55.53 90 PRO A CA 1
ATOM 763 C C . PRO A 1 90 ? 4.256 34.995 -18.014 1.00 55.53 90 PRO A C 1
ATOM 765 O O . PRO A 1 90 ? 3.093 35.285 -17.740 1.00 55.53 90 PRO A O 1
ATOM 768 N N . ILE A 1 91 ? 5.273 35.830 -17.814 1.00 58.69 91 ILE A N 1
ATOM 769 C CA . ILE A 1 91 ? 5.087 37.260 -17.578 1.00 58.69 91 ILE A CA 1
ATOM 770 C C . ILE A 1 91 ? 4.464 37.813 -18.867 1.00 58.69 91 ILE A C 1
ATOM 772 O O . ILE A 1 91 ? 5.063 37.656 -19.933 1.00 58.69 91 ILE A O 1
ATOM 776 N N . GLN A 1 92 ? 3.249 38.359 -18.764 1.00 55.66 92 GLN A N 1
ATOM 777 C CA . GLN A 1 92 ? 2.671 39.232 -19.790 1.00 55.66 92 GLN A CA 1
ATOM 778 C C . GLN A 1 92 ? 3.321 40.609 -19.719 1.00 55.66 92 GLN A C 1
ATOM 780 O O . GLN A 1 92 ? 3.601 41.057 -18.582 1.00 55.66 92 GLN A O 1
#

Radius of gyration: 15.92 Å; Cα contacts (8 Å, |Δi|>4): 95; chains: 1; bounding box: 35×51×39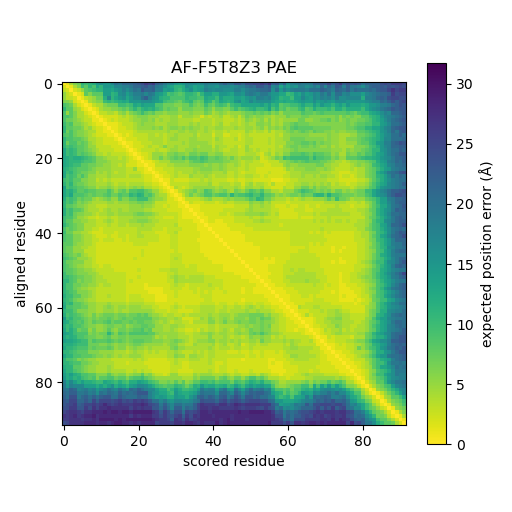 Å